Protein AF-A0AAN8CT19-F1 (afdb_monomer)

Nearest PDB structures (foldseek):
  8ddx-assembly1_D  TM=9.291E-01  e=3.039E-11  Mus musculus
  8ddq-assembly1_D  TM=9.173E-01  e=4.653E-11  Mus musculus
  8ddr-assembly1_A  TM=9.135E-01  e=1.570E-10  Mus musculus
  6puu-assembly1_A  TM=8.372E-01  e=5.493E-06  Homo sapiens
  8sli-assembly1_C  TM=8.410E-01  e=2.695E-04  Rattus norvegicus

Structure (mmCIF, N/CA/C/O backbone):
data_AF-A0AAN8CT19-F1
#
_entry.id   AF-A0AAN8CT19-F1
#
loop_
_atom_site.group_PDB
_atom_site.id
_atom_site.type_symbol
_atom_site.label_atom_id
_atom_site.label_alt_id
_atom_site.label_comp_id
_atom_site.label_asym_id
_atom_site.label_entity_id
_atom_site.label_seq_id
_atom_site.pdbx_PDB_ins_code
_atom_site.Cartn_x
_atom_site.Cartn_y
_atom_site.Cartn_z
_atom_site.occupancy
_atom_site.B_iso_or_equiv
_atom_site.auth_seq_id
_atom_site.auth_comp_id
_atom_site.auth_asym_id
_atom_site.auth_atom_id
_atom_site.pdbx_PDB_model_num
ATOM 1 N N . MET A 1 1 ? 14.751 3.263 -22.192 1.00 54.66 1 MET A N 1
ATOM 2 C CA . MET A 1 1 ? 13.330 2.894 -21.999 1.00 54.66 1 MET A CA 1
ATOM 3 C C . MET A 1 1 ? 12.473 4.108 -22.277 1.00 54.66 1 MET A C 1
ATOM 5 O O . MET A 1 1 ? 12.945 5.213 -22.036 1.00 54.66 1 MET A O 1
ATOM 9 N N . GLU A 1 2 ? 11.258 3.925 -22.791 1.00 58.41 2 GLU A N 1
ATOM 10 C CA . GLU A 1 2 ? 10.343 5.052 -22.974 1.00 58.41 2 GLU A CA 1
ATOM 11 C C . GLU A 1 2 ? 10.011 5.702 -21.626 1.00 58.41 2 GLU A C 1
ATOM 13 O O . GLU A 1 2 ? 9.855 5.026 -20.609 1.00 58.41 2 GLU A O 1
ATOM 18 N N . ARG A 1 3 ? 9.969 7.037 -21.622 1.00 60.62 3 ARG A N 1
ATOM 19 C CA . ARG A 1 3 ? 9.704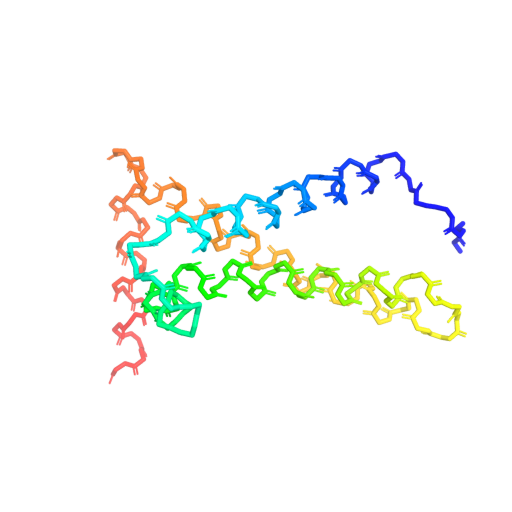 7.877 -20.443 1.00 60.62 3 ARG A CA 1
ATOM 20 C C . ARG A 1 3 ? 8.299 7.641 -19.880 1.00 60.62 3 ARG A C 1
ATOM 22 O O . ARG A 1 3 ? 8.058 7.885 -18.702 1.00 60.62 3 ARG A O 1
ATOM 29 N N . TRP A 1 4 ? 7.380 7.217 -20.742 1.00 67.69 4 TRP A N 1
ATOM 30 C CA . TRP A 1 4 ? 5.964 7.115 -20.440 1.00 67.69 4 TRP A CA 1
ATOM 31 C C . TRP A 1 4 ? 5.617 5.733 -19.885 1.00 67.69 4 TRP A C 1
ATOM 33 O O . TRP A 1 4 ? 6.119 4.730 -20.398 1.00 67.69 4 TRP A O 1
ATOM 43 N N . PRO A 1 5 ? 4.771 5.660 -18.843 1.00 75.00 5 PRO A N 1
ATOM 44 C CA . PRO A 1 5 ? 4.351 4.382 -18.299 1.00 75.00 5 PRO A CA 1
ATOM 45 C C . PRO A 1 5 ? 3.520 3.608 -19.320 1.00 75.00 5 PRO A C 1
ATOM 47 O O . PRO A 1 5 ? 2.694 4.185 -20.032 1.00 75.00 5 PRO A O 1
ATOM 50 N N . SER A 1 6 ? 3.695 2.288 -19.347 1.00 85.94 6 SER A N 1
ATOM 51 C CA . SER A 1 6 ? 2.788 1.402 -20.085 1.00 85.94 6 SER A CA 1
ATOM 52 C C . SER A 1 6 ? 1.371 1.495 -19.504 1.00 85.94 6 SER A C 1
ATOM 54 O O . SER A 1 6 ? 1.195 1.797 -18.322 1.00 85.94 6 SER A O 1
ATOM 56 N N . LEU A 1 7 ? 0.349 1.168 -20.299 1.00 86.88 7 LEU A N 1
ATOM 57 C CA . LEU A 1 7 ? -1.037 1.070 -19.819 1.00 86.88 7 LEU A CA 1
ATOM 58 C C . LEU A 1 7 ? -1.159 0.161 -18.585 1.00 86.88 7 LEU A C 1
ATOM 60 O O . LEU A 1 7 ? -1.913 0.463 -17.666 1.00 86.88 7 LEU A O 1
ATOM 64 N N . GLN A 1 8 ? -0.377 -0.919 -18.532 1.00 87.31 8 GLN A N 1
ATOM 65 C CA . GLN A 1 8 ? -0.344 -1.823 -17.379 1.00 87.31 8 GLN A CA 1
ATOM 66 C C . GLN A 1 8 ? 0.170 -1.124 -16.113 1.00 87.31 8 GLN A C 1
ATOM 68 O O . GLN A 1 8 ? -0.401 -1.294 -15.039 1.00 87.31 8 GLN A O 1
ATOM 73 N N . GLU A 1 9 ? 1.214 -0.302 -16.238 1.00 84.56 9 GLU A N 1
ATOM 74 C CA . GLU A 1 9 ? 1.764 0.455 -15.110 1.00 84.56 9 GLU A CA 1
ATOM 75 C C . GLU A 1 9 ? 0.760 1.503 -14.628 1.00 84.56 9 GLU A C 1
ATOM 77 O O . GLU A 1 9 ? 0.548 1.634 -13.427 1.00 84.56 9 GLU A O 1
ATOM 82 N N . TRP A 1 10 ? 0.063 2.179 -15.545 1.00 87.38 10 TRP A N 1
ATOM 83 C CA . TRP A 1 10 ? -1.010 3.114 -15.199 1.00 87.38 10 TRP A CA 1
ATOM 84 C C . TRP A 1 10 ? -2.140 2.466 -14.397 1.00 87.38 10 TRP A C 1
ATOM 86 O O . TRP A 1 10 ? -2.602 3.052 -13.417 1.00 87.38 10 TRP A O 1
ATOM 96 N N . ILE A 1 11 ? -2.554 1.251 -14.770 1.00 91.94 11 ILE A N 1
ATOM 97 C CA . ILE A 1 11 ? -3.571 0.498 -14.026 1.00 91.94 11 ILE A CA 1
ATOM 98 C C . ILE A 1 11 ? -3.088 0.233 -12.596 1.00 91.94 11 ILE A C 1
ATOM 100 O O . ILE A 1 11 ? -3.809 0.545 -11.648 1.00 91.94 11 ILE A O 1
ATOM 104 N N . VAL A 1 12 ? -1.860 -0.266 -12.422 1.00 90.38 12 VAL A N 1
ATOM 105 C CA . VAL A 1 12 ? -1.295 -0.540 -11.088 1.00 90.38 12 VAL A CA 1
ATOM 106 C C . VAL A 1 12 ? -1.201 0.739 -10.259 1.00 90.38 12 VAL A C 1
ATOM 108 O O . VAL A 1 12 ? -1.664 0.763 -9.124 1.00 90.38 12 VAL A O 1
ATOM 111 N N . ILE A 1 13 ? -0.678 1.823 -10.833 1.00 90.25 13 ILE A N 1
ATOM 112 C CA . ILE A 1 13 ? -0.565 3.121 -10.157 1.00 90.25 13 ILE A CA 1
ATOM 113 C C . ILE A 1 13 ? -1.937 3.603 -9.681 1.00 90.25 13 ILE A C 1
ATOM 115 O O . ILE A 1 13 ? -2.081 3.988 -8.521 1.00 90.25 13 ILE A O 1
ATOM 119 N N . SER A 1 14 ? -2.950 3.542 -10.550 1.00 92.19 14 SER A N 1
ATOM 120 C CA . SER A 1 14 ? -4.314 3.936 -10.194 1.00 92.19 14 SER A CA 1
ATOM 121 C C . SER A 1 14 ? -4.867 3.091 -9.043 1.00 92.19 14 SER A C 1
ATOM 123 O O . SER A 1 14 ? -5.417 3.643 -8.094 1.00 92.19 14 SER A O 1
ATOM 125 N N . TYR A 1 15 ? -4.626 1.776 -9.066 1.00 91.62 15 TYR A N 1
ATOM 126 C CA . TYR A 1 15 ? -5.058 0.852 -8.022 1.00 91.62 15 TYR A CA 1
ATOM 127 C C . TYR A 1 15 ? -4.394 1.160 -6.672 1.00 91.62 15 TYR A C 1
ATOM 129 O O . TYR A 1 15 ? -5.089 1.242 -5.657 1.00 91.62 15 TYR A O 1
ATOM 137 N N . ILE A 1 16 ? -3.077 1.411 -6.650 1.00 91.94 16 ILE A N 1
ATOM 138 C CA . ILE A 1 16 ? -2.364 1.760 -5.410 1.00 91.94 16 ILE A CA 1
ATOM 139 C C . ILE A 1 16 ? -2.849 3.099 -4.847 1.00 91.94 16 ILE A C 1
ATOM 141 O O . ILE A 1 16 ? -3.045 3.222 -3.638 1.00 91.94 16 ILE A O 1
ATOM 145 N N . ILE A 1 17 ? -3.096 4.094 -5.704 1.00 91.38 17 ILE A N 1
ATOM 146 C CA . ILE A 1 17 ? -3.636 5.390 -5.273 1.00 91.38 17 ILE A CA 1
ATOM 147 C C . ILE A 1 17 ? -5.022 5.213 -4.645 1.00 91.38 17 ILE A C 1
ATOM 149 O O . ILE A 1 17 ? -5.274 5.746 -3.563 1.00 91.38 17 ILE A O 1
ATOM 153 N N . THR A 1 18 ? -5.911 4.439 -5.274 1.00 93.50 18 THR A N 1
ATOM 154 C CA . THR A 1 18 ? -7.235 4.138 -4.710 1.00 93.50 18 THR A CA 1
ATOM 155 C C . THR A 1 18 ? -7.124 3.428 -3.360 1.00 93.50 18 THR A C 1
ATOM 157 O O . THR A 1 18 ? -7.840 3.786 -2.425 1.00 93.50 18 THR A O 1
ATOM 160 N N . LEU A 1 19 ? -6.191 2.483 -3.212 1.00 90.62 19 LEU A N 1
ATOM 161 C CA . LEU A 1 19 ? -5.942 1.812 -1.935 1.00 90.62 19 LEU A CA 1
ATOM 162 C C . LEU A 1 19 ? -5.438 2.786 -0.857 1.00 90.62 19 LEU A C 1
ATOM 164 O O . LEU A 1 19 ? -5.891 2.734 0.286 1.00 90.62 19 LEU A O 1
ATOM 168 N N . GLY A 1 20 ? -4.539 3.707 -1.215 1.00 91.62 20 GLY A N 1
ATOM 169 C CA . GLY A 1 20 ? -4.062 4.757 -0.313 1.00 91.62 20 GLY A CA 1
ATOM 170 C C . GLY A 1 20 ? -5.188 5.664 0.180 1.00 91.62 20 GLY A C 1
ATOM 171 O O . GLY A 1 20 ? -5.274 5.944 1.376 1.00 91.62 20 GLY A O 1
ATOM 172 N N . LEU A 1 21 ? -6.101 6.060 -0.710 1.00 91.44 21 LEU A N 1
ATOM 173 C CA . LEU A 1 21 ? -7.293 6.827 -0.335 1.00 91.44 21 LEU A CA 1
ATOM 174 C C . LEU A 1 21 ? -8.199 6.053 0.630 1.00 91.44 21 LEU A C 1
ATOM 176 O O . LEU A 1 21 ? -8.709 6.639 1.585 1.00 91.44 21 LEU A O 1
ATOM 180 N N . GLU A 1 22 ? -8.356 4.744 0.438 1.00 91.12 22 GLU A N 1
ATOM 181 C CA . GLU A 1 22 ? -9.140 3.902 1.345 1.00 91.12 22 GLU A CA 1
ATOM 182 C C . GLU A 1 22 ? -8.516 3.836 2.748 1.00 91.12 22 GLU A C 1
ATOM 184 O O . GLU A 1 22 ? -9.227 3.939 3.751 1.00 91.12 22 GLU A O 1
ATOM 189 N N . LYS A 1 23 ? -7.182 3.767 2.851 1.00 88.31 23 LYS A N 1
ATOM 190 C CA . LYS A 1 23 ? -6.485 3.847 4.146 1.00 88.31 23 LYS A CA 1
ATOM 191 C C . LYS A 1 23 ? -6.653 5.211 4.812 1.00 88.31 23 LYS A C 1
ATOM 193 O O . LYS A 1 23 ? -6.917 5.272 6.012 1.00 88.31 23 LYS A O 1
ATOM 198 N N . VAL A 1 24 ? -6.588 6.305 4.050 1.00 87.81 24 VAL A N 1
ATOM 199 C CA . VAL A 1 24 ? -6.883 7.653 4.572 1.00 87.81 24 VAL A CA 1
ATOM 200 C C . VAL A 1 24 ? -8.320 7.724 5.095 1.00 87.81 24 VAL A C 1
ATOM 202 O O . VAL A 1 24 ? -8.543 8.205 6.207 1.00 87.81 24 VAL A O 1
ATOM 205 N N . ARG A 1 25 ? -9.295 7.186 4.352 1.00 88.69 25 ARG A N 1
ATOM 206 C CA . ARG A 1 25 ? -10.699 7.096 4.781 1.00 88.69 25 ARG A CA 1
ATOM 207 C C . ARG A 1 25 ? -10.843 6.306 6.086 1.00 88.69 25 ARG A C 1
ATOM 209 O O . ARG A 1 25 ? -11.555 6.750 6.986 1.00 88.69 25 ARG A O 1
ATOM 216 N N . GLN A 1 26 ? -10.143 5.178 6.216 1.00 86.75 26 GLN A N 1
ATOM 217 C CA . GLN A 1 26 ? -10.132 4.354 7.428 1.00 86.75 26 GLN A CA 1
ATOM 218 C C . GLN A 1 26 ? -9.588 5.126 8.641 1.00 86.75 26 GLN A C 1
ATOM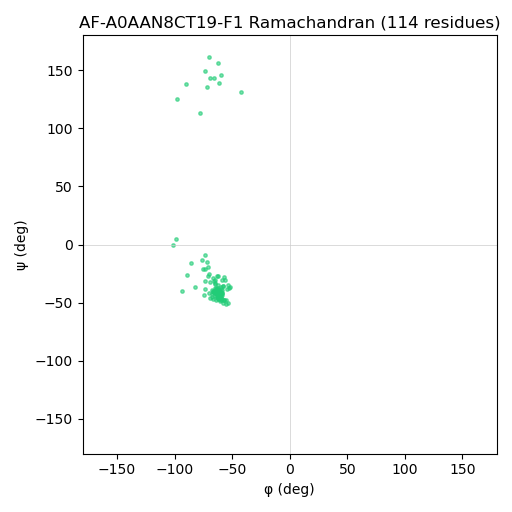 220 O O . GLN A 1 26 ? -10.194 5.094 9.713 1.00 86.75 26 GLN A O 1
ATOM 225 N N . ILE A 1 27 ? -8.499 5.881 8.465 1.00 82.75 27 ILE A N 1
ATOM 226 C CA . ILE A 1 27 ? -7.938 6.739 9.518 1.00 82.75 27 ILE A CA 1
ATOM 227 C C . ILE A 1 27 ? -8.948 7.822 9.916 1.00 82.75 27 ILE A C 1
ATOM 229 O O . ILE A 1 27 ? -9.145 8.054 11.106 1.00 82.75 27 ILE A O 1
ATOM 233 N N . LEU A 1 28 ? -9.637 8.457 8.964 1.00 80.00 28 LEU A N 1
ATOM 234 C CA . LEU A 1 28 ? -10.634 9.494 9.263 1.00 80.00 28 LEU A CA 1
ATOM 235 C C . LEU A 1 28 ? -11.840 8.952 10.050 1.00 80.00 28 LEU A C 1
ATOM 237 O O . LEU A 1 28 ? -12.302 9.622 10.978 1.00 80.00 28 LEU A O 1
ATOM 241 N N . MET A 1 29 ? -12.303 7.739 9.729 1.00 79.25 29 MET A N 1
ATOM 242 C CA . MET A 1 29 ? -13.464 7.093 10.363 1.00 79.25 29 MET A CA 1
ATOM 243 C C . MET A 1 29 ? -13.179 6.520 11.764 1.00 79.25 29 MET A C 1
ATOM 245 O O . MET A 1 29 ? -14.114 6.192 12.486 1.00 79.25 29 MET A O 1
ATOM 249 N N . SER A 1 30 ? -11.912 6.406 12.174 1.00 76.19 30 SER A N 1
ATOM 250 C CA . SER A 1 30 ? -11.553 5.871 13.499 1.00 76.19 30 SER A CA 1
ATOM 251 C C . SER A 1 30 ? -12.150 6.696 14.655 1.00 76.19 30 SER A C 1
ATOM 253 O O . SER A 1 30 ? -12.283 7.911 14.564 1.00 76.19 30 SER A O 1
ATOM 255 N N . GLU A 1 31 ? -12.524 6.056 15.758 1.00 65.25 31 GLU A N 1
ATOM 256 C CA . GLU A 1 31 ? -13.374 6.624 16.826 1.00 65.25 31 GLU A CA 1
ATOM 257 C C . GLU A 1 31 ? -12.873 7.906 17.549 1.00 65.25 31 GLU A C 1
ATOM 259 O O . GLU A 1 31 ? -13.709 8.717 17.957 1.00 65.25 31 GLU A O 1
ATOM 264 N N . PRO A 1 32 ? -11.560 8.181 17.719 1.00 67.31 32 PRO A N 1
ATOM 265 C CA . PRO A 1 32 ? -11.104 9.361 18.467 1.00 67.31 32 PRO A CA 1
ATOM 266 C C . PRO A 1 32 ? -11.385 10.697 17.760 1.00 67.31 32 PRO A C 1
ATOM 268 O O . PRO A 1 32 ? -11.186 10.820 16.560 1.00 67.31 32 PRO A O 1
ATOM 271 N N . GLY A 1 33 ? -11.727 11.763 18.496 1.00 64.44 33 GLY A N 1
ATOM 272 C CA . GLY A 1 33 ? -11.907 13.114 17.924 1.00 64.44 33 GLY A CA 1
ATOM 273 C C . GLY A 1 33 ? -10.604 13.853 17.561 1.00 64.44 33 GLY A C 1
ATOM 274 O O . GLY A 1 33 ? -10.615 14.763 16.735 1.00 64.44 33 GLY A O 1
ATOM 275 N N . LYS A 1 34 ? -9.458 13.468 18.146 1.00 77.25 34 LYS A N 1
ATOM 276 C CA . LYS A 1 34 ? -8.139 14.085 17.892 1.00 77.25 34 LYS A CA 1
ATOM 277 C C . LYS A 1 34 ? -7.338 13.266 16.875 1.00 77.25 34 LYS A C 1
ATOM 279 O O . LYS A 1 34 ? -7.044 12.099 17.121 1.00 77.25 34 LYS A O 1
ATOM 284 N N . LEU A 1 35 ? -6.882 13.902 15.790 1.00 74.44 35 LEU A N 1
ATOM 285 C CA . LEU A 1 35 ? -6.140 13.249 14.693 1.00 74.44 35 LEU A CA 1
ATOM 286 C C . LE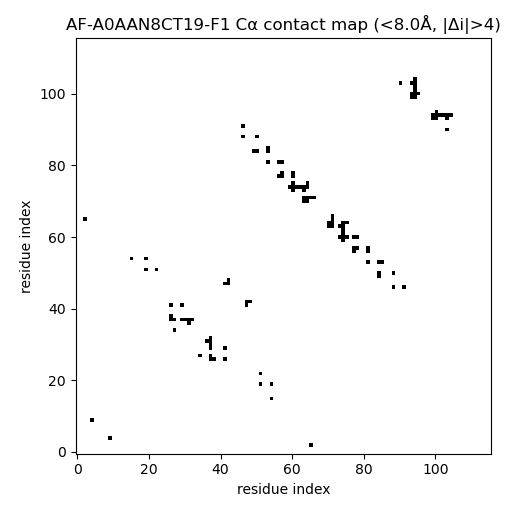U A 1 35 ? -4.896 12.470 15.155 1.00 74.44 35 LEU A C 1
ATOM 288 O O . LEU A 1 35 ? -4.638 11.376 14.663 1.00 74.44 35 LEU A O 1
ATOM 292 N N . LYS A 1 36 ? -4.145 12.989 16.136 1.00 74.69 36 LYS A N 1
ATOM 293 C CA . LYS A 1 36 ? -2.962 12.289 16.668 1.00 74.69 36 LYS A CA 1
ATOM 294 C C . LYS A 1 36 ? -3.320 10.976 17.372 1.00 74.69 36 LYS A C 1
ATOM 296 O O . LYS A 1 36 ? -2.591 10.006 17.230 1.00 74.69 36 LYS A O 1
ATOM 301 N N . GLN A 1 37 ? -4.440 10.934 18.098 1.00 75.38 37 GLN A N 1
ATOM 302 C CA . GLN A 1 37 ? -4.918 9.705 18.740 1.00 75.38 37 GLN A CA 1
ATOM 303 C C . GLN A 1 37 ? -5.492 8.722 17.720 1.00 75.38 37 GLN A C 1
ATOM 305 O O . GLN A 1 37 ? -5.219 7.536 17.839 1.00 75.38 37 GLN A O 1
ATOM 310 N N . LYS A 1 38 ? -6.205 9.208 16.692 1.00 77.25 38 LYS A N 1
ATOM 311 C CA . LYS A 1 38 ? -6.681 8.374 15.574 1.00 77.25 38 LYS A CA 1
ATOM 312 C C . LYS A 1 38 ? -5.535 7.593 14.922 1.00 77.25 38 LYS A C 1
ATOM 314 O O . LYS A 1 38 ? -5.624 6.380 14.779 1.00 77.25 38 LYS A O 1
ATOM 319 N N . ILE A 1 39 ? -4.443 8.284 14.579 1.00 76.88 39 ILE A N 1
ATOM 320 C CA . ILE A 1 39 ? -3.267 7.657 13.955 1.00 76.88 39 ILE A CA 1
ATOM 321 C C . ILE A 1 39 ? -2.610 6.661 14.913 1.00 76.88 39 ILE A C 1
ATOM 323 O O . ILE A 1 39 ? -2.239 5.576 14.485 1.00 76.88 39 ILE A O 1
ATOM 327 N N . ASN A 1 40 ? -2.492 7.002 16.199 1.00 79.25 40 ASN A N 1
ATOM 328 C CA . ASN A 1 40 ? -1.834 6.126 17.168 1.00 79.25 40 ASN A CA 1
ATOM 329 C C . ASN A 1 40 ? -2.605 4.813 17.383 1.00 79.25 40 ASN A C 1
ATOM 331 O O . ASN A 1 40 ? -1.991 3.758 17.421 1.00 79.25 40 ASN A O 1
ATOM 335 N N . VAL A 1 41 ? -3.940 4.881 17.455 1.00 78.12 41 VAL A N 1
ATOM 336 C CA . VAL A 1 41 ? -4.807 3.691 17.543 1.00 78.12 41 VAL A CA 1
ATOM 337 C C . VAL A 1 41 ? -4.753 2.883 16.246 1.00 78.12 41 VAL A C 1
ATOM 339 O O . VAL A 1 41 ? -4.645 1.666 16.271 1.00 78.12 41 VAL A O 1
ATOM 342 N N . TRP A 1 42 ? -4.776 3.548 15.089 1.00 79.19 42 TRP A N 1
ATOM 343 C CA . TRP A 1 42 ? -4.711 2.863 13.796 1.00 79.19 42 TRP A CA 1
ATOM 344 C C . TRP A 1 42 ? -3.376 2.130 13.569 1.00 79.19 42 TRP A C 1
ATOM 346 O O . TRP A 1 42 ? -3.357 1.068 12.948 1.00 79.19 42 TRP A O 1
ATOM 356 N N . MET A 1 43 ? -2.275 2.681 14.093 1.00 76.75 43 MET A N 1
ATOM 357 C CA . MET A 1 43 ? -0.929 2.094 14.045 1.00 76.75 43 MET A CA 1
ATOM 358 C C . MET A 1 43 ? -0.753 0.895 14.991 1.00 76.75 43 MET A C 1
ATOM 360 O O . MET A 1 43 ? 0.273 0.233 14.919 1.00 76.75 43 MET A O 1
ATOM 364 N N . GLU A 1 44 ? -1.703 0.598 15.879 1.00 79.62 44 GLU A N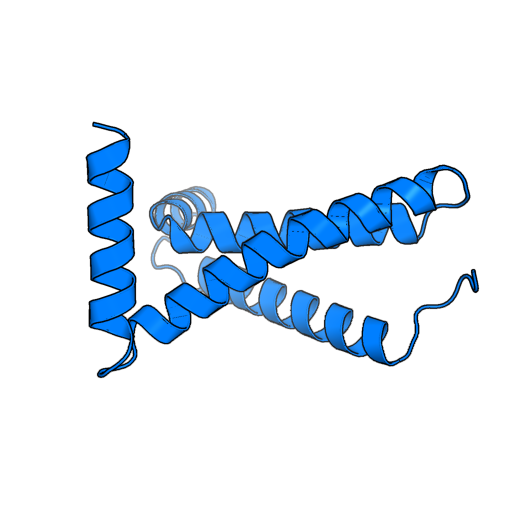 1
ATOM 365 C CA . GLU A 1 44 ? -1.598 -0.552 16.790 1.00 79.62 44 GLU A CA 1
ATOM 366 C C . GLU A 1 44 ? -1.759 -1.892 16.047 1.00 79.62 44 GLU A C 1
ATOM 368 O O . GLU A 1 44 ? -1.168 -2.908 16.419 1.00 79.62 44 GLU A O 1
ATOM 373 N N . ASP A 1 45 ? -2.484 -1.877 14.926 1.00 80.94 45 ASP A N 1
ATOM 374 C CA . ASP A 1 45 ? -2.593 -3.016 14.024 1.00 80.94 45 ASP A CA 1
ATOM 375 C C . ASP A 1 45 ? -1.342 -3.144 13.145 1.00 80.94 45 ASP A C 1
ATOM 377 O O . ASP A 1 45 ? -1.106 -2.357 12.222 1.00 80.94 45 ASP A O 1
ATOM 381 N N . TYR A 1 46 ? -0.576 -4.217 13.358 1.00 78.56 46 TYR A N 1
ATOM 382 C CA . TYR A 1 46 ? 0.603 -4.540 12.546 1.00 78.56 46 TYR A CA 1
ATOM 383 C C . TYR A 1 46 ? 0.303 -4.583 11.038 1.00 78.56 46 TYR A C 1
ATOM 385 O O . TYR A 1 46 ? 1.113 -4.112 10.242 1.00 78.56 46 TYR A O 1
ATOM 393 N N . TRP A 1 47 ? -0.873 -5.082 10.643 1.00 83.19 47 TRP A N 1
ATOM 394 C CA . TRP A 1 47 ? -1.303 -5.144 9.240 1.00 83.19 47 TRP A CA 1
ATOM 395 C C . TRP A 1 47 ? -1.500 -3.762 8.605 1.00 83.19 47 TRP A C 1
ATOM 397 O O . TRP A 1 47 ? -1.214 -3.559 7.424 1.00 83.19 47 TRP A O 1
ATOM 407 N N . ASN A 1 48 ? -1.947 -2.782 9.392 1.00 86.56 48 ASN A N 1
ATOM 408 C CA . ASN A 1 48 ? -2.099 -1.407 8.932 1.00 86.56 48 ASN A CA 1
ATOM 409 C C . ASN A 1 48 ? -0.730 -0.754 8.708 1.00 86.56 48 ASN A C 1
ATOM 411 O O . ASN A 1 48 ? -0.527 -0.102 7.682 1.00 86.56 48 ASN A O 1
ATOM 415 N N . ILE A 1 49 ? 0.233 -0.991 9.607 1.00 87.06 49 ILE A N 1
ATOM 416 C CA . ILE A 1 49 ? 1.614 -0.519 9.436 1.00 87.06 49 ILE A CA 1
ATOM 417 C C . ILE A 1 49 ? 2.230 -1.100 8.158 1.00 87.06 49 ILE A C 1
ATOM 419 O O . ILE A 1 49 ? 2.800 -0.348 7.365 1.00 87.06 49 ILE A O 1
ATOM 423 N N . THR A 1 50 ? 2.107 -2.414 7.935 1.00 89.38 50 THR A N 1
ATOM 424 C CA . THR A 1 50 ? 2.671 -3.059 6.739 1.00 89.38 50 THR A CA 1
ATOM 425 C C . THR A 1 50 ? 2.053 -2.523 5.451 1.00 89.38 50 THR A C 1
ATOM 427 O O . THR A 1 50 ? 2.782 -2.283 4.491 1.00 89.38 50 THR A O 1
ATOM 430 N N . ASP A 1 51 ? 0.743 -2.254 5.437 1.00 89.00 51 ASP A N 1
ATOM 431 C CA . ASP A 1 51 ? 0.065 -1.668 4.275 1.00 89.00 51 ASP A CA 1
ATOM 432 C C . ASP A 1 51 ? 0.520 -0.229 4.004 1.00 89.00 51 ASP A C 1
ATOM 434 O O . ASP A 1 51 ? 0.731 0.150 2.851 1.00 89.00 51 ASP A O 1
ATOM 438 N N . MET A 1 52 ? 0.704 0.583 5.053 1.00 89.25 52 MET A N 1
ATOM 439 C CA . MET A 1 52 ? 1.226 1.944 4.896 1.00 89.25 52 MET A CA 1
ATOM 440 C C . MET A 1 52 ? 2.663 1.933 4.366 1.00 89.25 52 MET A C 1
ATOM 442 O O . MET A 1 52 ? 2.998 2.733 3.493 1.00 89.25 52 MET A O 1
ATOM 446 N N . ALA A 1 53 ? 3.494 1.011 4.859 1.00 91.38 53 ALA A N 1
ATOM 447 C CA . ALA A 1 53 ? 4.856 0.830 4.376 1.00 91.38 53 ALA A CA 1
ATOM 448 C C . ALA A 1 53 ? 4.877 0.423 2.894 1.00 91.38 53 ALA A C 1
ATOM 450 O O . ALA A 1 53 ? 5.615 1.031 2.123 1.00 91.38 53 ALA A O 1
ATOM 451 N N . ALA A 1 54 ? 4.024 -0.521 2.479 1.00 91.56 54 ALA A N 1
ATOM 452 C CA . ALA A 1 54 ? 3.894 -0.941 1.081 1.00 91.56 54 ALA A CA 1
ATOM 453 C C . ALA A 1 54 ? 3.537 0.240 0.161 1.00 91.56 54 ALA A C 1
ATOM 455 O O . ALA A 1 54 ? 4.213 0.512 -0.826 1.00 91.56 54 ALA A O 1
ATOM 456 N N . ILE A 1 55 ? 2.512 1.017 0.527 1.00 92.00 55 ILE A N 1
ATOM 457 C CA . ILE A 1 55 ? 2.089 2.185 -0.258 1.00 92.00 55 ILE A CA 1
ATOM 458 C C . ILE A 1 55 ? 3.203 3.244 -0.313 1.00 92.00 55 ILE A C 1
ATOM 460 O O . ILE A 1 55 ? 3.457 3.817 -1.373 1.00 92.00 55 ILE A O 1
ATOM 464 N N . ALA A 1 56 ? 3.891 3.503 0.802 1.00 91.31 56 ALA A N 1
ATOM 465 C CA . ALA A 1 56 ? 4.979 4.476 0.850 1.00 91.31 56 ALA A CA 1
ATOM 466 C C . ALA A 1 56 ? 6.173 4.057 -0.026 1.00 91.31 56 ALA A C 1
ATOM 468 O O . ALA A 1 56 ? 6.693 4.882 -0.779 1.00 91.31 56 ALA A O 1
ATOM 469 N N . VAL A 1 57 ? 6.582 2.785 0.028 1.00 91.31 57 VAL A N 1
ATOM 470 C CA . VAL A 1 57 ? 7.669 2.237 -0.799 1.00 91.31 57 VAL A CA 1
ATOM 471 C C . VAL A 1 57 ? 7.303 2.293 -2.284 1.00 91.31 57 VAL A C 1
ATOM 473 O O . VAL A 1 57 ? 8.121 2.749 -3.088 1.00 91.31 57 VAL A O 1
ATOM 476 N N . PHE A 1 58 ? 6.063 1.953 -2.649 1.00 90.56 58 PHE A N 1
ATOM 477 C CA . PHE A 1 58 ? 5.574 2.086 -4.022 1.00 90.56 58 PHE A CA 1
ATOM 478 C C . PHE A 1 58 ? 5.631 3.536 -4.527 1.00 90.56 58 PHE A C 1
ATOM 480 O O . PHE A 1 58 ? 6.110 3.790 -5.636 1.00 90.56 58 PHE A O 1
ATOM 487 N N . LEU A 1 59 ? 5.182 4.505 -3.718 1.00 89.62 59 LEU A N 1
ATOM 488 C CA . LEU A 1 59 ? 5.230 5.927 -4.073 1.00 89.62 59 LEU A CA 1
ATOM 489 C C . LEU A 1 59 ? 6.669 6.430 -4.223 1.00 89.62 59 LEU A C 1
ATOM 491 O O . LEU A 1 59 ? 6.959 7.163 -5.166 1.00 89.62 59 LEU A O 1
ATOM 495 N N . LEU A 1 60 ? 7.589 6.009 -3.352 1.00 88.88 60 LEU A N 1
ATOM 496 C CA . LEU A 1 60 ? 9.012 6.333 -3.484 1.00 88.88 60 LEU A CA 1
ATOM 497 C C . LEU A 1 60 ? 9.613 5.744 -4.768 1.00 88.88 60 LEU A C 1
ATOM 499 O O . LEU A 1 60 ? 10.315 6.449 -5.495 1.00 88.88 60 LEU A O 1
ATOM 503 N N . GLY A 1 61 ? 9.294 4.486 -5.088 1.00 86.25 61 GLY A N 1
ATOM 504 C CA . GLY A 1 61 ? 9.690 3.847 -6.345 1.00 86.25 61 GLY A CA 1
ATOM 505 C C . GLY A 1 61 ? 9.145 4.582 -7.572 1.00 86.25 61 GLY A C 1
ATOM 506 O O . GLY A 1 61 ? 9.862 4.766 -8.557 1.00 86.25 61 GLY A O 1
ATOM 507 N N . LEU A 1 62 ? 7.909 5.082 -7.485 1.00 85.25 62 LEU A N 1
ATOM 508 C CA . LEU A 1 62 ? 7.269 5.886 -8.524 1.00 85.25 62 LEU A CA 1
A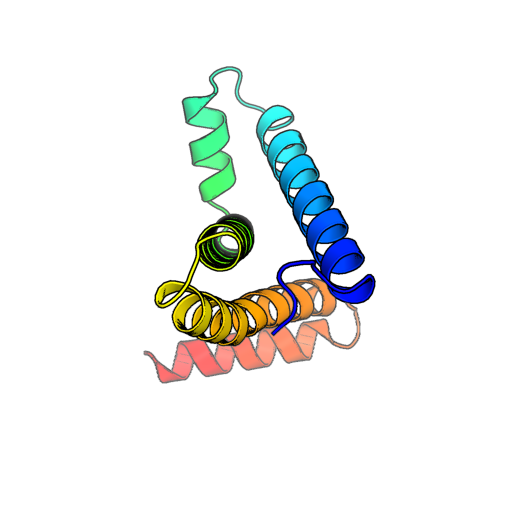TOM 509 C C . LEU A 1 62 ? 7.945 7.246 -8.706 1.00 85.25 62 LEU A C 1
ATOM 511 O O . LEU A 1 62 ? 8.266 7.612 -9.833 1.00 85.25 62 LEU A O 1
ATOM 515 N N 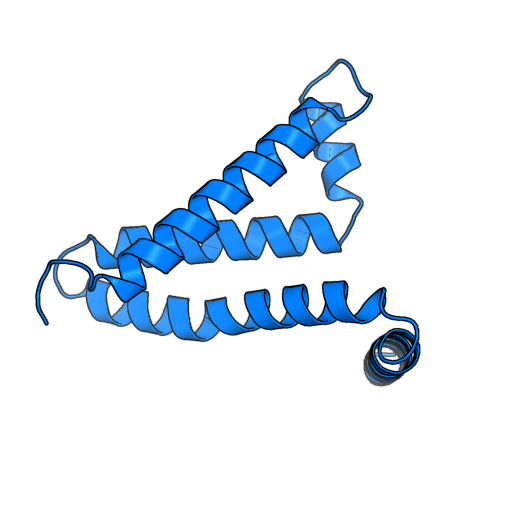. LEU A 1 63 ? 8.229 7.973 -7.623 1.00 84.75 63 LEU A N 1
ATOM 516 C CA . LEU A 1 63 ? 8.934 9.257 -7.687 1.00 84.75 63 LEU A CA 1
ATOM 517 C C . LEU A 1 63 ? 10.325 9.108 -8.320 1.00 84.75 63 LEU A C 1
ATOM 519 O O . LEU A 1 63 ? 10.685 9.880 -9.210 1.00 84.75 63 LEU A O 1
ATOM 523 N N . LEU A 1 64 ? 11.071 8.072 -7.925 1.00 81.12 64 LEU A N 1
ATOM 524 C CA . LEU A 1 64 ? 12.387 7.764 -8.493 1.00 81.12 64 LEU A CA 1
ATOM 525 C C . LEU A 1 64 ? 12.310 7.343 -9.963 1.00 81.12 64 LEU A C 1
ATOM 527 O O . LEU A 1 64 ? 13.243 7.604 -10.722 1.00 81.12 64 LEU A O 1
ATOM 531 N N . ARG A 1 65 ? 11.191 6.745 -10.388 1.00 75.31 65 ARG A N 1
ATOM 532 C CA . ARG A 1 65 ? 10.935 6.421 -11.794 1.00 75.31 65 ARG A CA 1
ATOM 533 C C . ARG A 1 65 ? 10.603 7.647 -12.648 1.00 75.31 65 ARG A C 1
ATOM 535 O O . ARG A 1 65 ? 10.930 7.648 -13.833 1.00 75.31 65 ARG A O 1
ATOM 542 N N . LEU A 1 66 ? 9.973 8.680 -12.082 1.00 73.56 66 LEU A N 1
ATOM 543 C CA . LEU A 1 66 ? 9.723 9.939 -12.796 1.00 73.56 66 LEU A CA 1
ATOM 544 C C . LEU A 1 66 ? 11.004 10.781 -12.977 1.00 73.56 66 LEU A C 1
ATOM 546 O O . LEU A 1 66 ? 11.063 11.615 -13.885 1.00 73.56 66 LEU A O 1
ATOM 550 N N . GLN A 1 67 ? 12.040 10.561 -12.160 1.00 71.19 67 GLN A N 1
ATOM 551 C CA . GLN A 1 67 ? 13.348 11.209 -12.315 1.00 71.19 67 GLN A CA 1
ATOM 552 C C . GLN A 1 67 ? 14.160 10.653 -13.503 1.00 71.19 67 GLN A C 1
ATOM 554 O O . GLN A 1 67 ? 14.045 9.493 -13.889 1.00 71.19 67 GLN A O 1
ATOM 559 N N . SER A 1 68 ? 14.987 11.506 -14.122 1.00 62.00 68 SER A N 1
ATOM 560 C CA . SER A 1 68 ? 15.914 11.130 -15.206 1.00 62.00 68 SER A CA 1
ATOM 561 C C . SER A 1 68 ? 17.088 10.267 -14.717 1.00 62.00 68 SER A C 1
ATOM 563 O O . SER A 1 68 ? 17.395 10.252 -13.526 1.00 62.00 68 SER A O 1
ATOM 565 N N . GLU A 1 69 ? 17.754 9.571 -15.650 1.00 57.69 69 GLU A N 1
ATOM 566 C CA . GLU A 1 69 ? 18.995 8.806 -15.416 1.00 57.69 69 GLU A CA 1
ATOM 567 C C . GLU A 1 69 ? 19.977 9.590 -14.526 1.00 57.69 69 GLU A C 1
ATOM 569 O O . GLU A 1 69 ? 20.188 10.781 -14.789 1.00 57.69 69 GLU A O 1
ATOM 574 N N . PRO A 1 70 ? 20.553 8.982 -13.464 1.00 62.62 70 PRO A N 1
ATOM 575 C CA . PRO A 1 70 ? 20.724 7.540 -13.196 1.00 62.62 70 PRO A CA 1
ATOM 576 C C . PRO A 1 70 ? 19.681 6.896 -12.250 1.00 62.62 70 PRO A C 1
ATOM 578 O O . PRO A 1 70 ? 19.797 5.723 -11.888 1.00 62.62 70 PRO A O 1
ATOM 581 N N . SER A 1 71 ? 18.657 7.636 -11.813 1.00 65.44 71 SER A N 1
ATOM 582 C CA . SER A 1 71 ? 17.712 7.173 -10.776 1.00 65.44 71 SER A CA 1
ATOM 583 C C . SER A 1 71 ? 16.736 6.078 -11.239 1.00 65.44 71 SER A C 1
ATOM 585 O O . SER A 1 71 ? 16.144 5.380 -10.412 1.00 65.44 71 SER A O 1
ATOM 587 N N . MET A 1 72 ? 16.608 5.861 -12.552 1.00 67.50 72 MET A N 1
ATOM 588 C CA . MET A 1 72 ? 15.676 4.888 -13.138 1.00 67.50 72 MET A CA 1
ATOM 589 C C . MET A 1 72 ? 16.028 3.431 -12.783 1.00 67.50 72 MET A C 1
ATOM 591 O O . MET A 1 72 ? 15.134 2.594 -12.630 1.00 67.50 72 MET A O 1
ATOM 595 N N . GLY A 1 73 ? 17.319 3.126 -12.598 1.00 72.81 73 GLY A N 1
ATOM 596 C CA . GLY A 1 73 ? 17.775 1.816 -12.125 1.00 72.81 73 GLY A CA 1
ATOM 597 C C . GLY A 1 73 ? 17.324 1.520 -10.692 1.00 72.81 73 GLY A C 1
ATOM 598 O O . GLY A 1 73 ? 16.849 0.421 -10.406 1.00 72.81 73 GLY A O 1
ATOM 599 N N . TYR A 1 74 ? 17.380 2.520 -9.810 1.00 80.75 74 TYR A N 1
ATOM 600 C CA . TYR A 1 74 ? 16.973 2.383 -8.410 1.00 80.75 74 TYR A CA 1
ATOM 601 C C . TYR A 1 74 ? 15.465 2.159 -8.262 1.00 80.75 74 TYR A C 1
ATOM 603 O O . TYR A 1 74 ? 15.053 1.306 -7.478 1.00 80.75 74 TYR A O 1
ATOM 611 N N . GLY A 1 75 ? 14.639 2.838 -9.068 1.00 80.88 75 GLY A N 1
ATOM 612 C CA . GLY A 1 75 ? 13.185 2.631 -9.066 1.00 80.88 75 GLY A CA 1
ATOM 613 C C . GLY A 1 75 ? 12.779 1.180 -9.366 1.00 80.88 75 GLY A C 1
ATOM 614 O O . GLY A 1 75 ? 11.853 0.654 -8.757 1.00 80.88 75 GLY A O 1
ATOM 615 N N . ARG A 1 76 ? 13.517 0.484 -10.242 1.00 80.38 76 ARG A N 1
ATOM 616 C CA . ARG A 1 76 ? 13.275 -0.940 -10.541 1.00 80.38 76 ARG A CA 1
ATOM 617 C C . ARG A 1 76 ? 13.577 -1.845 -9.358 1.00 80.38 76 ARG A C 1
ATOM 619 O O . ARG A 1 76 ? 12.786 -2.731 -9.060 1.00 80.38 76 ARG A O 1
ATOM 626 N N . VAL A 1 77 ? 14.709 -1.618 -8.694 1.00 86.81 77 VAL A N 1
ATOM 627 C CA . VAL A 1 77 ? 15.097 -2.390 -7.506 1.00 86.81 77 VAL A CA 1
ATOM 628 C C . VAL A 1 77 ? 14.060 -2.203 -6.403 1.00 86.81 77 VAL A C 1
ATOM 630 O O . VAL A 1 77 ? 13.652 -3.178 -5.781 1.00 86.81 77 VAL A O 1
ATOM 633 N N . ILE A 1 78 ? 13.572 -0.974 -6.220 1.00 88.31 78 ILE A N 1
A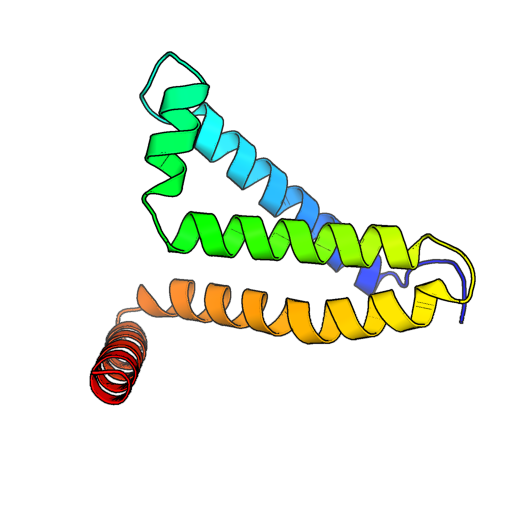TOM 634 C CA . ILE A 1 78 ? 12.519 -0.676 -5.248 1.00 88.31 78 ILE A CA 1
ATOM 635 C C . ILE A 1 78 ? 11.240 -1.441 -5.579 1.00 88.31 78 ILE A C 1
ATOM 637 O O . ILE A 1 78 ? 10.709 -2.094 -4.690 1.00 88.31 78 ILE A O 1
ATOM 641 N N . TYR A 1 79 ? 10.790 -1.468 -6.837 1.00 86.25 79 TYR A N 1
ATOM 642 C CA . TYR A 1 79 ? 9.616 -2.267 -7.210 1.00 86.25 79 TYR A CA 1
ATOM 643 C C . TYR A 1 79 ? 9.802 -3.776 -7.003 1.00 86.25 79 TYR A C 1
ATOM 645 O O . TYR A 1 79 ? 8.861 -4.461 -6.605 1.00 86.25 79 TYR A O 1
ATOM 653 N N . CYS A 1 80 ? 11.010 -4.304 -7.217 1.00 87.94 80 CYS A N 1
ATOM 654 C CA . CYS A 1 80 ? 11.307 -5.710 -6.933 1.00 87.94 80 CYS A CA 1
ATOM 655 C C . CYS A 1 80 ? 11.217 -6.051 -5.441 1.00 87.94 80 CYS A C 1
ATOM 657 O O . CYS A 1 80 ? 10.904 -7.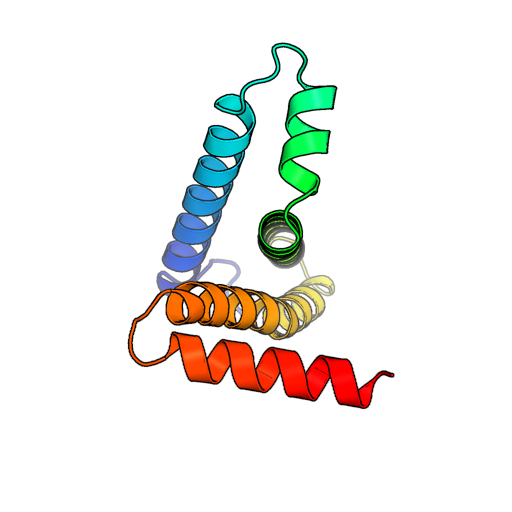186 -5.100 1.00 87.94 80 CYS A O 1
ATOM 659 N N . VAL A 1 81 ? 11.503 -5.101 -4.551 1.00 90.12 81 VAL A N 1
ATOM 660 C CA . VAL A 1 81 ? 11.325 -5.288 -3.104 1.00 90.12 81 VAL A CA 1
ATOM 661 C C . VAL A 1 81 ? 9.870 -5.035 -2.706 1.00 90.12 81 VAL A C 1
ATOM 663 O O . VAL A 1 81 ? 9.321 -5.757 -1.879 1.00 90.12 81 VAL A O 1
ATOM 666 N N . ASP A 1 82 ? 9.220 -4.063 -3.339 1.00 91.31 82 ASP A N 1
ATOM 667 C CA . ASP A 1 82 ? 7.838 -3.666 -3.074 1.00 91.31 82 ASP A CA 1
ATOM 668 C C . ASP A 1 82 ? 6.841 -4.820 -3.267 1.00 91.31 82 ASP A C 1
ATOM 670 O O . ASP A 1 82 ? 5.951 -5.023 -2.442 1.00 91.31 82 ASP A O 1
ATOM 674 N N . ILE A 1 83 ? 7.041 -5.662 -4.291 1.00 90.12 83 ILE A N 1
ATOM 675 C CA . ILE A 1 83 ? 6.181 -6.832 -4.547 1.00 90.12 83 ILE A CA 1
ATOM 676 C C . ILE A 1 83 ? 6.098 -7.797 -3.351 1.00 90.12 83 ILE A C 1
ATOM 678 O O . ILE A 1 83 ? 5.078 -8.457 -3.161 1.00 90.12 83 ILE A O 1
ATOM 682 N N . ILE A 1 84 ? 7.136 -7.856 -2.509 1.00 91.56 84 ILE A N 1
ATOM 683 C CA . ILE A 1 84 ? 7.152 -8.700 -1.308 1.00 91.56 84 ILE A CA 1
ATOM 684 C C . ILE A 1 84 ? 6.089 -8.219 -0.314 1.00 91.56 84 ILE A C 1
ATOM 686 O O . ILE A 1 84 ? 5.358 -9.040 0.244 1.00 91.56 84 ILE A O 1
ATOM 690 N N . PHE A 1 85 ? 5.944 -6.903 -0.135 1.00 90.69 85 PHE A N 1
ATOM 691 C CA . PHE A 1 85 ? 4.909 -6.337 0.731 1.00 90.69 85 PHE A CA 1
ATOM 692 C C . PHE A 1 85 ? 3.505 -6.634 0.201 1.00 90.69 85 PHE A C 1
ATOM 694 O O . PHE A 1 85 ? 2.619 -7.013 0.969 1.00 90.69 85 PHE A O 1
ATOM 701 N N . TRP A 1 86 ? 3.312 -6.561 -1.118 1.00 90.06 86 TRP A N 1
ATOM 702 C CA . TRP A 1 86 ? 2.044 -6.939 -1.743 1.00 90.06 86 TRP A CA 1
ATOM 703 C C . TRP A 1 86 ? 1.706 -8.417 -1.534 1.00 90.06 86 TRP A C 1
ATOM 705 O O . TRP A 1 86 ? 0.548 -8.742 -1.273 1.00 90.06 86 TRP A O 1
ATOM 715 N N . TYR A 1 87 ? 2.690 -9.321 -1.558 1.00 90.62 87 TYR A N 1
ATOM 716 C CA . TYR A 1 87 ? 2.447 -10.727 -1.226 1.00 90.62 87 TYR A CA 1
ATOM 717 C C . TYR A 1 87 ? 2.039 -10.935 0.233 1.00 90.62 87 TYR A C 1
ATOM 719 O O . TYR A 1 87 ? 1.119 -11.711 0.490 1.00 90.62 87 TYR A O 1
ATOM 727 N N . ILE A 1 88 ? 2.652 -10.222 1.181 1.00 89.50 88 ILE A N 1
ATOM 728 C CA . ILE A 1 88 ? 2.236 -10.261 2.593 1.00 89.50 88 ILE A CA 1
ATOM 729 C C . ILE A 1 88 ? 0.770 -9.823 2.729 1.00 89.50 88 ILE A C 1
ATOM 731 O O . ILE A 1 88 ? -0.004 -10.481 3.425 1.00 89.50 88 ILE A O 1
ATOM 735 N N . ARG A 1 89 ? 0.350 -8.782 1.999 1.00 89.19 89 ARG A N 1
ATOM 736 C CA . ARG A 1 89 ? -1.052 -8.340 1.965 1.00 89.19 89 ARG A CA 1
ATOM 737 C C . ARG A 1 89 ? -1.993 -9.405 1.397 1.00 89.19 89 ARG A C 1
ATOM 739 O O . ARG A 1 89 ? -3.079 -9.617 1.929 1.00 89.19 89 ARG A O 1
ATOM 746 N N . VAL A 1 90 ? -1.592 -10.095 0.332 1.00 89.75 90 VAL A N 1
ATOM 747 C CA . VAL A 1 90 ? -2.384 -11.199 -0.238 1.00 89.75 90 VAL A CA 1
ATOM 748 C C . VAL A 1 90 ? -2.535 -12.348 0.769 1.00 89.75 90 VAL A C 1
ATOM 750 O O . VAL A 1 90 ? -3.620 -12.921 0.886 1.00 89.75 90 VAL A O 1
ATOM 753 N N . LEU A 1 91 ? -1.488 -12.654 1.543 1.00 87.44 91 LEU A N 1
ATOM 754 C CA . LEU A 1 91 ? -1.551 -13.660 2.607 1.00 87.44 91 LEU A CA 1
ATOM 755 C C . LEU A 1 91 ? -2.529 -13.275 3.725 1.00 87.44 91 LEU A C 1
ATOM 757 O O . LEU A 1 91 ? -3.235 -14.156 4.211 1.00 87.44 91 LEU A O 1
ATOM 761 N N . ASP A 1 92 ? -2.622 -11.994 4.093 1.00 86.19 92 ASP A N 1
ATOM 762 C CA . ASP A 1 92 ? -3.617 -11.503 5.063 1.00 86.19 92 ASP A CA 1
ATOM 763 C C . ASP A 1 92 ? -5.051 -11.794 4.599 1.00 86.19 92 ASP A C 1
ATOM 765 O O . ASP A 1 92 ? -5.863 -12.363 5.328 1.00 86.19 92 ASP A O 1
ATOM 769 N N . ILE A 1 93 ? -5.340 -11.501 3.326 1.00 87.94 93 ILE A N 1
ATOM 770 C CA . ILE A 1 93 ? -6.651 -11.755 2.713 1.00 87.94 93 ILE A CA 1
ATOM 771 C C . ILE A 1 93 ? -6.970 -13.258 2.723 1.00 87.94 93 ILE A C 1
ATOM 773 O O . ILE A 1 93 ? -8.094 -13.663 3.031 1.00 87.94 93 ILE A O 1
ATOM 777 N N . PHE A 1 94 ? -5.981 -14.110 2.436 1.00 87.69 94 PHE A N 1
ATOM 778 C CA . PHE A 1 94 ? -6.146 -15.562 2.537 1.00 87.69 94 PHE A CA 1
ATOM 779 C C . PHE A 1 94 ? -6.266 -16.066 3.976 1.00 87.69 94 PHE A C 1
ATOM 781 O O . PHE A 1 94 ? -6.907 -17.096 4.194 1.00 87.69 94 PHE A O 1
ATOM 788 N N . GLY A 1 95 ? -5.729 -15.332 4.950 1.00 85.56 95 GLY A N 1
ATOM 789 C CA . GLY A 1 95 ? -5.859 -15.594 6.381 1.00 85.56 95 GLY A CA 1
ATOM 790 C C . GLY A 1 95 ? -7.313 -15.682 6.858 1.00 85.56 95 GLY A C 1
ATOM 791 O O . GLY A 1 95 ? -7.621 -16.454 7.764 1.00 85.56 95 GLY A O 1
ATOM 792 N N . VAL A 1 96 ? -8.221 -1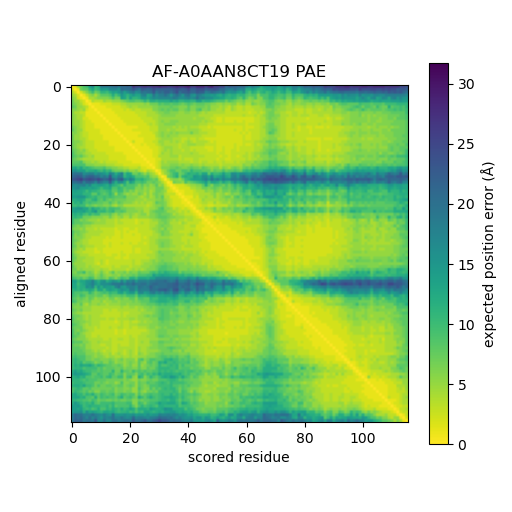4.947 6.209 1.00 87.31 96 VAL A N 1
ATOM 793 C CA . VAL A 1 96 ? -9.655 -14.906 6.548 1.00 87.31 96 VAL A CA 1
ATOM 794 C C . VAL A 1 96 ? -10.450 -16.034 5.869 1.00 87.31 96 VAL A C 1
ATOM 796 O O . VAL A 1 96 ? -11.573 -16.347 6.265 1.00 87.31 96 VAL A O 1
ATOM 799 N N . ASN A 1 97 ? -9.888 -16.693 4.851 1.00 89.69 97 ASN A N 1
ATOM 800 C CA . ASN A 1 97 ? -10.572 -17.775 4.148 1.00 89.69 97 ASN A CA 1
ATOM 801 C C . ASN A 1 97 ? -10.664 -19.039 5.026 1.00 89.69 97 ASN A C 1
ATOM 803 O O . ASN A 1 97 ? -9.670 -19.482 5.595 1.00 89.69 97 ASN A O 1
ATOM 807 N N . LYS A 1 98 ? -11.835 -19.692 5.057 1.00 85.56 98 LYS A N 1
ATOM 808 C CA . LYS A 1 98 ? -12.110 -20.897 5.865 1.00 85.56 98 LYS A CA 1
ATOM 809 C C . LYS A 1 98 ? -11.105 -22.032 5.637 1.00 85.56 98 LYS A C 1
ATOM 811 O O . LYS A 1 98 ? -10.789 -22.760 6.573 1.00 85.56 98 LYS A O 1
ATOM 816 N N . TYR A 1 99 ? -10.621 -22.185 4.405 1.00 87.56 99 TYR A N 1
ATOM 817 C CA . TYR A 1 99 ? -9.693 -23.260 4.046 1.00 87.56 99 TYR A CA 1
ATOM 818 C C . TYR A 1 99 ? -8.225 -22.843 4.140 1.00 87.56 99 TYR A C 1
ATOM 820 O O . TYR A 1 99 ? -7.416 -23.634 4.604 1.00 87.56 99 TYR A O 1
ATOM 828 N N . LEU A 1 100 ? -7.874 -21.619 3.726 1.00 85.56 100 LEU A N 1
ATOM 829 C CA . LEU A 1 100 ? -6.478 -21.153 3.665 1.00 85.56 100 LEU A CA 1
ATOM 830 C C . LEU A 1 100 ? -5.995 -20.509 4.973 1.00 85.56 100 LEU A C 1
ATOM 832 O O . LEU A 1 100 ? -4.807 -20.574 5.283 1.00 85.56 100 LEU A O 1
ATOM 836 N N . GLY A 1 101 ? -6.905 -19.954 5.773 1.00 88.69 101 GLY A N 1
ATOM 837 C CA . GLY A 1 101 ? -6.600 -19.292 7.038 1.00 88.69 101 GLY A CA 1
ATOM 838 C C . GLY A 1 101 ? -5.814 -20.154 8.028 1.00 88.69 101 GLY A C 1
ATOM 839 O O . GLY A 1 101 ? -4.778 -19.700 8.526 1.00 88.69 101 GLY A O 1
ATOM 840 N N . PRO A 1 102 ? -6.211 -21.421 8.270 1.00 90.12 102 PRO A N 1
ATOM 841 C CA . PRO A 1 102 ? -5.447 -22.328 9.124 1.00 90.12 102 PRO A CA 1
ATOM 842 C C . PRO A 1 102 ? -4.003 -22.550 8.649 1.00 90.12 102 PRO A C 1
ATOM 844 O O . PRO A 1 102 ? -3.101 -22.627 9.483 1.00 90.12 102 PRO A O 1
ATOM 847 N N . TYR A 1 103 ? -3.759 -22.596 7.334 1.00 88.31 103 TYR A N 1
ATOM 848 C CA . TYR A 1 103 ? -2.410 -22.757 6.778 1.00 88.31 103 TYR A CA 1
ATOM 849 C C . TYR A 1 103 ? -1.548 -21.514 7.013 1.00 88.31 103 TYR A C 1
ATOM 851 O O . TYR A 1 103 ? -0.417 -21.637 7.483 1.00 88.31 103 TYR A O 1
ATOM 859 N N . VAL A 1 104 ? -2.089 -20.316 6.760 1.00 87.38 104 VAL A N 1
ATOM 860 C CA . VAL A 1 104 ? -1.379 -19.047 7.011 1.00 87.38 104 VAL A CA 1
ATOM 861 C C . VAL A 1 104 ? -1.046 -18.904 8.499 1.00 87.38 104 VAL A C 1
ATOM 863 O O . VAL A 1 104 ? 0.087 -18.577 8.861 1.00 87.38 104 VAL A O 1
ATOM 866 N N . MET A 1 105 ? -1.996 -19.232 9.381 1.00 86.75 105 MET A N 1
ATOM 867 C CA . MET A 1 105 ? -1.772 -19.208 10.827 1.00 86.75 105 MET A CA 1
ATOM 868 C C . MET A 1 105 ? -0.691 -20.208 11.260 1.00 86.75 105 MET A C 1
ATOM 870 O O . MET A 1 105 ? 0.115 -19.895 12.139 1.00 86.75 105 MET A O 1
ATOM 874 N N . MET A 1 106 ? -0.658 -21.398 10.654 1.00 91.75 106 MET A N 1
ATOM 875 C CA . MET A 1 106 ? 0.350 -22.414 10.949 1.00 91.75 106 MET A CA 1
ATOM 876 C C . MET A 1 106 ? 1.754 -21.936 10.563 1.00 91.75 106 MET A C 1
ATOM 878 O O . MET A 1 106 ? 2.656 -21.992 11.398 1.00 91.75 106 MET A O 1
ATOM 882 N N . ILE A 1 107 ? 1.920 -21.379 9.359 1.00 88.38 107 ILE A N 1
ATOM 883 C CA . ILE A 1 107 ? 3.191 -20.790 8.909 1.00 88.38 107 ILE A CA 1
ATOM 884 C C . ILE A 1 107 ? 3.629 -19.685 9.879 1.00 88.38 107 ILE A C 1
ATOM 886 O O . ILE A 1 107 ? 4.753 -19.710 10.375 1.00 88.38 107 ILE A O 1
ATOM 890 N N . GLY A 1 108 ? 2.727 -18.768 10.248 1.00 85.38 108 GLY A N 1
ATOM 891 C CA . GLY A 1 108 ? 3.037 -17.695 11.199 1.00 85.38 108 GLY A CA 1
ATOM 892 C C . GLY A 1 108 ? 3.416 -18.184 12.606 1.00 85.38 108 GLY A C 1
ATOM 893 O O . GLY A 1 108 ? 4.154 -17.505 13.324 1.00 85.38 108 GLY A O 1
ATOM 894 N N . LYS A 1 109 ? 2.931 -19.357 13.037 1.00 87.25 109 LYS A N 1
ATOM 895 C CA . LYS A 1 109 ? 3.367 -19.998 14.292 1.00 87.25 109 LYS A CA 1
ATOM 896 C C . LYS A 1 109 ? 4.763 -20.607 14.165 1.00 87.25 109 LYS A C 1
ATOM 898 O O . LYS A 1 109 ? 5.569 -20.410 15.069 1.00 87.25 109 LYS A O 1
ATOM 903 N N . MET A 1 110 ? 5.058 -21.291 13.059 1.00 89.69 110 MET A N 1
ATOM 904 C CA . MET A 1 110 ? 6.380 -21.884 12.818 1.00 89.69 110 MET A CA 1
ATOM 905 C C . MET A 1 110 ? 7.470 -20.815 12.746 1.00 89.69 110 MET A C 1
ATOM 907 O O . MET A 1 110 ? 8.479 -20.928 13.429 1.00 89.69 110 MET A O 1
ATOM 911 N N . VAL A 1 111 ? 7.215 -19.741 11.994 1.00 85.00 111 VAL A N 1
ATOM 912 C CA . VAL A 1 111 ? 8.125 -18.597 11.858 1.00 85.00 111 VAL A CA 1
ATOM 913 C C . VAL A 1 111 ? 8.468 -18.032 13.236 1.00 85.00 111 VAL A C 1
ATOM 915 O O . VAL A 1 111 ? 9.639 -17.945 13.574 1.00 85.00 111 VAL A O 1
ATOM 918 N N . ARG A 1 112 ? 7.471 -17.742 14.086 1.00 80.88 112 ARG A N 1
ATOM 919 C CA . ARG A 1 112 ? 7.718 -17.232 15.450 1.00 80.88 112 ARG A CA 1
ATOM 920 C C . ARG A 1 112 ? 8.537 -18.178 16.325 1.00 80.88 112 ARG A C 1
ATOM 922 O O . ARG A 1 112 ? 9.347 -17.696 17.103 1.00 80.88 112 ARG A O 1
ATOM 929 N N . HIS A 1 113 ? 8.336 -19.488 16.196 1.00 84.88 113 HIS A N 1
ATOM 930 C CA . HIS A 1 113 ? 9.111 -20.473 16.946 1.00 84.88 113 HIS A CA 1
ATOM 931 C C . HIS A 1 113 ? 10.574 -20.535 16.494 1.00 84.88 113 HIS A C 1
ATOM 933 O O . HIS A 1 113 ? 11.441 -20.762 17.318 1.00 84.88 113 HIS A O 1
ATOM 939 N N . SER A 1 114 ? 10.870 -20.297 15.213 1.00 79.38 114 SER A N 1
ATOM 940 C CA . SER A 1 114 ? 12.249 -20.296 14.705 1.00 79.38 114 SER A CA 1
ATOM 941 C C . SER A 1 114 ? 13.099 -19.104 15.167 1.00 79.38 114 SER A C 1
ATOM 943 O O . SER A 1 114 ? 14.321 -19.180 15.070 1.00 79.38 114 SER A O 1
ATOM 945 N N . TYR A 1 115 ? 12.483 -18.008 15.626 1.00 71.06 115 TYR A N 1
ATOM 946 C CA . TYR A 1 115 ? 13.189 -16.818 16.131 1.00 71.06 115 TYR A CA 1
ATOM 947 C C . TYR A 1 115 ? 13.227 -16.725 17.668 1.00 71.06 115 TYR A C 1
ATOM 949 O O . TYR A 1 115 ? 13.770 -15.750 18.189 1.00 71.06 115 TYR A O 1
ATOM 957 N N . MET A 1 116 ? 12.632 -17.692 18.379 1.00 58.22 116 MET A N 1
ATOM 958 C CA . MET A 1 116 ? 12.688 -17.848 19.842 1.00 58.22 116 MET A CA 1
ATOM 959 C C . MET A 1 116 ? 13.674 -18.949 20.216 1.00 58.22 116 MET A C 1
ATOM 961 O O . MET A 1 116 ? 14.382 -18.754 21.227 1.00 58.22 116 MET A O 1
#

Solvent-accessible surface area (backbone atoms only — not comparable to full-atom values): 6496 Å² total; per-residue (Å²): 129,78,91,67,76,51,74,71,52,51,52,52,52,52,51,53,52,54,51,51,51,51,52,52,50,51,51,70,69,38,90,55,91,48,70,72,56,20,52,56,60,54,55,68,40,65,69,51,46,53,51,52,49,36,54,52,48,48,52,52,20,49,56,32,49,74,42,67,86,79,39,45,64,56,18,52,56,42,47,67,55,35,53,56,44,53,49,54,52,52,49,55,63,39,40,74,36,90,78,48,13,63,55,48,52,49,51,59,51,52,56,56,57,76,79,106

InterPro domains:
  IPR005821 Ion transport domain [PF00520] (6-112)
  IPR050927 Transient receptor potential cation channel M [PTHR13800] (1-112)

Sequence (116 aa):
MERWPSLQEWIVISYIITLGLEKVRQILMSEPGKLKQKINVWMEDYWNITDMAAIAVFLLGLLLRLQSEPSMGYGRVIYCVDIIFWYIRVLDIFGVNKYLGPYVMMIGKMVRHSYM

Mean predicted aligned error: 7.05 Å

Organism: Champsocephalus gunnari (NCBI:txid52237)

pLDDT: mean 82.98, std 9.13, range [54.66, 93.5]

Secondary structure (DSSP, 8-state):
--SSPPHHHHHHHHHHHHHHHHHHHHHHHSS-SSHHHHHHHHTTSHHHHHHHHHHHHHHHHHHHHHS-TTHHHHHHHHHHHHHHHHHHHHHHHHHTSTTTHHHHHHHHHHHHHHT-

Radius of gyration: 17.32 Å; Cα contacts (8 Å, |Δi|>4): 62; chains: 1; bounding box: 34×37×43 Å

Foldseek 3Di:
DDLDDDPVVVVVVVVLVVVVVVLVVCLVPADDPDSVVSVVVQVVDPLSVLSVVLSVLLVVLVVLSNDDPPSVVVSVVSVVVSVVSVVVVVLVVLLPDPPSVVVSVVVVVVVVVVVD